Protein AF-A0ABC8CCJ7-F1 (afdb_monomer)

Sequence (140 aa):
MTDPRIEAAVEAAWSNTFQFKEGISFPQYQNKSPEASAEFHKAITLALAAADAAAWRPIETAPRNRTDILAKTRADIFPDAHNRSGWNDRYVVIRHEGIVNDGFDMGWSVAAPVGYGGMPDEWFVGWQPLPAPPTGGGNG

Structure (mmCIF, N/CA/C/O backbone):
data_AF-A0ABC8CCJ7-F1
#
_entry.id   AF-A0ABC8CCJ7-F1
#
loop_
_atom_site.group_PDB
_atom_site.id
_atom_site.type_symbol
_atom_site.label_atom_id
_atom_site.label_alt_id
_atom_site.label_comp_id
_atom_site.label_asym_id
_atom_site.label_entity_id
_atom_site.label_seq_id
_atom_site.pdbx_PDB_ins_code
_atom_site.Cartn_x
_atom_site.Cartn_y
_atom_site.Cartn_z
_atom_site.occupancy
_atom_site.B_iso_or_equiv
_atom_site.auth_seq_id
_atom_site.auth_comp_id
_atom_site.auth_asym_id
_atom_site.auth_atom_id
_atom_site.pdbx_PDB_model_num
ATOM 1 N N . MET A 1 1 ? -0.603 13.897 16.303 1.00 51.03 1 MET A N 1
ATOM 2 C CA . MET A 1 1 ? -1.839 13.727 15.514 1.00 51.03 1 MET A CA 1
ATOM 3 C C . MET A 1 1 ? -1.876 12.266 15.105 1.00 51.03 1 MET A C 1
ATOM 5 O O . MET A 1 1 ? -0.871 11.811 14.572 1.00 51.03 1 MET A O 1
ATOM 9 N N . THR A 1 2 ? -2.908 11.514 15.485 1.00 73.75 2 THR A N 1
ATOM 10 C CA . THR A 1 2 ? -3.030 10.087 15.144 1.00 73.75 2 THR A CA 1
ATOM 11 C C . THR A 1 2 ? -3.307 9.918 13.647 1.00 73.75 2 THR A C 1
ATOM 13 O O . THR A 1 2 ? -3.874 10.813 13.019 1.00 73.75 2 THR A O 1
ATOM 16 N N . ASP A 1 3 ? -2.831 8.820 13.050 1.00 87.25 3 ASP A N 1
ATOM 17 C CA . ASP A 1 3 ? -3.049 8.524 11.626 1.00 87.25 3 ASP A CA 1
ATOM 18 C C . ASP A 1 3 ? -4.558 8.319 11.383 1.00 87.25 3 ASP A C 1
ATOM 20 O O . ASP A 1 3 ? -5.147 7.425 11.999 1.00 87.25 3 ASP A O 1
ATOM 24 N N . PRO A 1 4 ? -5.207 9.104 10.499 1.00 92.62 4 PRO A N 1
ATOM 25 C CA . PRO A 1 4 ? -6.648 9.003 10.265 1.00 92.62 4 PRO A CA 1
ATOM 26 C C . PRO A 1 4 ? -7.086 7.622 9.757 1.00 92.62 4 PRO A C 1
ATOM 28 O O . PRO A 1 4 ? -8.237 7.240 9.959 1.00 92.62 4 PRO A O 1
ATOM 31 N N . ARG A 1 5 ? -6.187 6.845 9.133 1.00 91.44 5 ARG A N 1
ATOM 32 C CA . ARG A 1 5 ? -6.471 5.464 8.710 1.00 91.44 5 ARG A CA 1
ATOM 33 C C . ARG A 1 5 ? -6.603 4.526 9.905 1.00 91.44 5 ARG A C 1
ATOM 35 O O . ARG A 1 5 ? -7.457 3.644 9.886 1.00 91.44 5 ARG A O 1
ATOM 42 N N . ILE A 1 6 ? -5.781 4.729 10.937 1.00 93.75 6 ILE A N 1
ATOM 43 C CA . ILE A 1 6 ? -5.845 3.940 12.171 1.00 93.75 6 ILE A CA 1
ATOM 44 C C . ILE A 1 6 ? -7.159 4.235 12.889 1.00 93.75 6 ILE A C 1
ATOM 46 O O . ILE A 1 6 ? -7.874 3.300 13.227 1.00 93.75 6 ILE A O 1
ATOM 50 N N . GLU A 1 7 ? -7.524 5.508 13.047 1.00 94.25 7 GLU A N 1
ATOM 51 C CA . GLU A 1 7 ? -8.783 5.880 13.709 1.00 94.25 7 GLU A CA 1
ATOM 52 C C . GLU A 1 7 ? -10.007 5.336 12.957 1.00 94.25 7 GLU A C 1
ATOM 54 O O . GLU A 1 7 ? -10.894 4.736 13.562 1.00 94.25 7 GLU A O 1
ATOM 59 N N . ALA A 1 8 ? -10.024 5.442 11.623 1.00 94.31 8 ALA A N 1
ATOM 60 C CA . ALA A 1 8 ? -11.092 4.863 10.809 1.00 94.31 8 ALA A CA 1
ATOM 61 C C . ALA A 1 8 ? -11.185 3.333 10.960 1.00 94.31 8 ALA A C 1
ATOM 63 O O . ALA A 1 8 ? -12.285 2.786 11.046 1.00 94.31 8 ALA A O 1
ATOM 64 N N . ALA A 1 9 ? -10.049 2.632 11.015 1.00 95.56 9 ALA A N 1
ATOM 65 C CA . ALA A 1 9 ? -10.023 1.184 11.200 1.00 95.56 9 ALA A CA 1
ATOM 66 C C . ALA A 1 9 ? -10.446 0.761 12.612 1.00 95.56 9 ALA A C 1
ATOM 68 O O . ALA A 1 9 ? -11.128 -0.251 12.760 1.00 95.56 9 ALA A O 1
ATOM 69 N N . VAL A 1 10 ? -10.074 1.530 13.639 1.00 95.81 10 VAL A N 1
ATOM 70 C CA . VAL A 1 10 ? -10.486 1.293 15.029 1.00 95.81 10 VAL A CA 1
ATOM 71 C C . VAL A 1 10 ? -11.998 1.423 15.155 1.00 95.81 10 VAL A C 1
ATOM 73 O O . VAL A 1 10 ? -12.630 0.507 15.674 1.00 95.81 10 VAL A O 1
ATOM 76 N N . GLU A 1 11 ? -12.589 2.488 14.615 1.00 94.50 11 GLU A N 1
ATOM 77 C CA . GLU A 1 11 ? -14.045 2.672 14.601 1.00 94.50 11 GLU A CA 1
ATOM 78 C C . GLU A 1 11 ? -14.754 1.569 13.798 1.00 94.50 11 GLU A C 1
ATOM 80 O O . GLU A 1 11 ? -15.727 0.969 14.265 1.00 94.50 11 GLU A O 1
ATOM 85 N N . ALA A 1 12 ? -14.235 1.223 12.615 1.00 95.75 12 ALA A N 1
ATOM 86 C CA . ALA A 1 12 ? -14.795 0.148 11.797 1.00 95.75 12 ALA A CA 1
ATOM 87 C C . ALA A 1 12 ? -14.751 -1.208 12.524 1.00 95.75 12 ALA A C 1
ATOM 89 O O . ALA A 1 12 ? -15.753 -1.930 12.561 1.00 95.75 12 ALA A O 1
ATOM 90 N N . ALA A 1 13 ? -13.625 -1.549 13.151 1.00 96.38 13 ALA A N 1
ATOM 91 C CA . ALA A 1 13 ? -13.489 -2.774 13.929 1.00 96.38 13 ALA A CA 1
ATOM 92 C C . ALA A 1 13 ? -14.387 -2.751 15.174 1.00 96.38 13 ALA A C 1
ATOM 94 O O . ALA A 1 13 ? -15.064 -3.742 15.459 1.00 96.38 13 ALA A O 1
ATOM 95 N N . TRP A 1 14 ? -14.456 -1.615 15.876 1.00 96.38 14 TRP A N 1
ATOM 96 C CA . TRP A 1 14 ? -15.303 -1.443 17.053 1.00 96.38 14 TRP A CA 1
ATOM 97 C C . TRP A 1 14 ? -16.780 -1.668 16.730 1.00 96.38 14 TRP A C 1
ATOM 99 O O . TRP A 1 14 ? -17.457 -2.381 17.473 1.00 96.38 14 TRP A O 1
ATOM 109 N N . SER A 1 15 ? -17.259 -1.166 15.584 1.00 96.06 15 SER A N 1
ATOM 110 C CA . SER A 1 15 ? -18.653 -1.328 15.138 1.00 96.06 15 SER A CA 1
ATOM 111 C C . SER A 1 15 ? -19.097 -2.793 14.978 1.00 96.06 15 SER A C 1
ATOM 113 O O . SER A 1 15 ? -20.290 -3.100 14.978 1.00 96.06 15 SER A O 1
ATOM 115 N N . ASN A 1 16 ? -18.138 -3.720 14.889 1.00 95.69 16 ASN A N 1
ATOM 116 C CA . ASN A 1 16 ? -18.378 -5.155 14.768 1.00 95.69 16 ASN A CA 1
ATOM 117 C C . ASN A 1 16 ? -18.277 -5.918 16.102 1.00 95.69 16 ASN A C 1
ATOM 119 O O . ASN A 1 16 ? -18.507 -7.130 16.132 1.00 95.69 16 ASN A O 1
ATOM 123 N N . THR A 1 17 ? -17.971 -5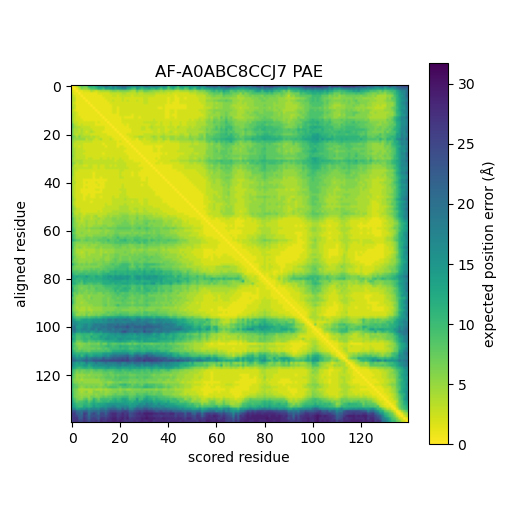.240 17.211 1.00 95.50 17 THR A N 1
ATOM 124 C CA . THR A 1 17 ? -17.868 -5.854 18.544 1.00 95.50 17 THR A CA 1
ATOM 125 C C . THR A 1 17 ? -19.235 -6.076 19.193 1.00 95.50 17 THR A C 1
ATOM 127 O O . THR A 1 17 ? -20.249 -5.496 18.800 1.00 95.50 17 THR A O 1
ATOM 130 N N . PHE A 1 18 ? -19.277 -6.930 20.216 1.00 95.19 18 PHE A N 1
ATOM 131 C CA . PHE A 1 18 ? -20.488 -7.143 21.008 1.00 95.19 18 PHE A CA 1
ATOM 132 C C . PHE A 1 18 ? -20.844 -5.902 21.844 1.00 95.19 18 PHE A C 1
ATOM 134 O O . PHE A 1 18 ? -21.998 -5.497 21.876 1.00 95.19 18 PHE A O 1
ATOM 141 N N . GLN A 1 19 ? -19.845 -5.241 22.427 1.00 93.56 19 GLN A N 1
ATOM 142 C CA . GLN A 1 19 ? -19.998 -4.032 23.238 1.00 93.56 19 GLN A CA 1
ATOM 143 C C . GLN A 1 19 ? -20.654 -2.895 22.446 1.00 93.56 19 GLN A C 1
ATOM 145 O O . GLN A 1 19 ? -21.554 -2.228 22.955 1.00 93.56 19 GLN A O 1
ATOM 150 N N . PHE A 1 20 ? -20.256 -2.707 21.184 1.00 93.69 20 PHE A N 1
ATOM 151 C CA . PHE A 1 20 ? -20.915 -1.742 20.306 1.00 93.69 20 PHE A CA 1
ATOM 152 C C . PHE A 1 20 ? -22.382 -2.100 20.049 1.00 93.69 20 PHE A C 1
ATOM 154 O O . PHE A 1 20 ? -23.245 -1.226 20.092 1.00 93.69 20 PHE A O 1
ATOM 161 N N . LYS A 1 21 ? -22.692 -3.388 19.843 1.00 94.50 21 LYS A N 1
ATOM 162 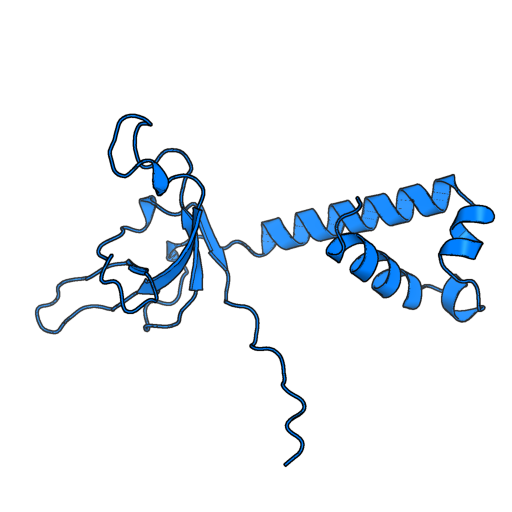C CA . LYS A 1 21 ? -24.075 -3.870 19.662 1.00 94.50 21 LYS A CA 1
ATOM 163 C C . LYS A 1 21 ? -24.938 -3.690 20.915 1.00 94.50 21 LYS A C 1
ATOM 165 O O . LYS A 1 21 ? -26.148 -3.539 20.789 1.00 94.50 21 LYS A O 1
ATOM 170 N N . GLU A 1 22 ? -24.329 -3.648 22.098 1.00 95.06 22 GLU A N 1
ATOM 171 C CA . GLU A 1 22 ? -24.983 -3.274 23.361 1.00 95.06 22 GLU A CA 1
ATOM 172 C C . GLU A 1 22 ? -25.101 -1.749 23.565 1.00 95.06 22 GLU A C 1
ATOM 174 O O . GLU A 1 22 ? -25.569 -1.294 24.607 1.00 95.06 22 GLU A O 1
ATOM 179 N N . GLY A 1 23 ? -24.703 -0.941 22.575 1.00 94.75 23 GLY A N 1
ATOM 180 C CA . GLY A 1 23 ? -24.837 0.516 22.590 1.00 94.75 23 GLY A CA 1
ATOM 181 C C . GLY A 1 23 ? -23.663 1.264 23.224 1.00 94.75 23 GLY A C 1
ATOM 182 O O . GLY A 1 23 ? -23.781 2.463 23.473 1.00 94.75 23 GLY A O 1
ATOM 183 N N . ILE A 1 24 ? -22.536 0.594 23.486 1.00 95.06 24 ILE A N 1
ATOM 184 C CA . ILE A 1 24 ? -21.338 1.228 24.045 1.00 95.06 24 ILE A CA 1
ATOM 185 C C . ILE A 1 24 ? -20.479 1.787 22.903 1.00 95.06 24 ILE A C 1
ATOM 187 O O . ILE A 1 24 ? -19.962 1.044 22.065 1.00 95.06 24 ILE A O 1
ATOM 191 N N . SER A 1 25 ? -20.277 3.104 22.876 1.00 94.44 25 SER A N 1
ATOM 192 C CA . SER A 1 25 ? -19.344 3.727 21.929 1.00 94.44 25 SER A CA 1
ATOM 193 C C . SER A 1 25 ? -17.886 3.460 22.313 1.00 94.44 25 SER A C 1
ATOM 195 O O . SER A 1 25 ? -17.579 3.197 23.480 1.00 94.44 25 SER A O 1
ATOM 197 N N . PHE A 1 26 ? -16.958 3.559 21.356 1.00 93.00 26 PHE A N 1
ATOM 198 C CA . PHE A 1 26 ? -15.542 3.347 21.658 1.00 93.00 26 PHE A CA 1
ATOM 199 C C . PHE A 1 26 ? -15.014 4.340 22.712 1.00 93.00 26 PHE A C 1
ATOM 201 O O . PHE A 1 26 ? -14.388 3.883 23.668 1.00 93.00 26 PHE A O 1
ATOM 208 N N . PRO A 1 27 ? -15.366 5.646 22.685 1.00 94.56 27 PRO A N 1
ATOM 209 C CA . PRO A 1 27 ? -14.998 6.568 23.763 1.00 94.56 27 PRO A CA 1
ATOM 210 C C . PRO A 1 27 ? -15.562 6.194 25.142 1.00 94.56 27 PRO A C 1
ATOM 212 O O . PRO A 1 27 ? -14.890 6.348 26.162 1.00 94.56 27 PRO A O 1
ATOM 215 N N . GLN A 1 28 ? -16.794 5.674 25.205 1.00 94.50 28 GLN A N 1
ATOM 216 C CA . GLN A 1 28 ? -17.353 5.172 26.465 1.00 94.50 28 GLN A CA 1
ATOM 217 C C . GLN A 1 28 ? -16.572 3.957 26.971 1.00 94.50 28 GLN A C 1
ATOM 219 O O . GLN A 1 28 ? -16.304 3.850 28.169 1.00 94.50 28 GLN A O 1
ATOM 224 N N . TYR A 1 29 ? -16.173 3.062 26.066 1.00 94.25 29 TYR A N 1
ATOM 225 C CA . TYR A 1 29 ? -15.349 1.908 26.400 1.00 94.25 29 TYR A CA 1
ATOM 226 C C . TYR A 1 29 ? -13.943 2.305 26.862 1.00 94.25 29 TYR A C 1
ATOM 228 O O . TYR A 1 29 ? -13.471 1.762 27.857 1.00 94.25 29 TYR A O 1
ATOM 236 N N . GLN A 1 30 ? -13.317 3.297 26.222 1.00 95.25 30 GLN A N 1
ATOM 237 C CA . GLN A 1 30 ? -12.029 3.857 26.644 1.00 95.25 30 GLN A CA 1
ATOM 238 C C . GLN A 1 30 ? -12.071 4.362 28.090 1.00 95.25 30 GLN A C 1
ATOM 240 O O . GLN A 1 30 ? -11.177 4.059 28.871 1.00 95.25 30 GLN A O 1
ATOM 245 N N . ASN A 1 31 ? -13.140 5.061 28.479 1.00 95.56 31 ASN A N 1
ATOM 246 C CA . ASN A 1 31 ? -13.307 5.528 29.858 1.00 95.56 31 ASN A CA 1
ATOM 247 C C . ASN A 1 31 ? -13.585 4.383 30.846 1.00 95.56 31 ASN A C 1
ATOM 249 O O . ASN A 1 31 ? -13.132 4.426 31.987 1.00 95.56 31 ASN A O 1
ATOM 253 N N . LYS A 1 32 ? -14.348 3.365 30.426 1.00 95.12 32 LYS A N 1
ATOM 254 C CA . LYS A 1 32 ? -14.718 2.218 31.270 1.00 95.12 32 LYS A CA 1
ATOM 255 C C . LYS A 1 32 ? -13.559 1.236 31.473 1.00 95.12 32 LYS A C 1
ATOM 257 O O . LYS A 1 32 ? -13.482 0.590 32.517 1.00 95.12 32 LYS A O 1
ATOM 262 N N . SER A 1 33 ? -12.707 1.057 30.469 1.00 94.81 33 SER A N 1
ATOM 263 C CA . SER A 1 33 ? -11.612 0.079 30.468 1.00 94.81 33 SER A CA 1
ATOM 264 C C . SER A 1 33 ? -10.420 0.593 29.646 1.00 94.81 33 SER A C 1
ATOM 266 O O . SER A 1 33 ? -10.196 0.120 28.524 1.00 94.81 33 SER A O 1
ATOM 268 N N . PRO A 1 34 ? -9.644 1.549 30.192 1.00 95.56 34 PRO A N 1
ATOM 269 C CA . PRO A 1 34 ? -8.562 2.218 29.471 1.00 95.56 34 PRO A CA 1
ATOM 270 C C . PRO A 1 34 ? -7.523 1.249 28.903 1.00 95.56 34 PRO A C 1
ATOM 272 O O . PRO A 1 34 ? -7.200 1.320 27.718 1.00 95.56 34 PRO A O 1
ATOM 275 N N . GLU A 1 35 ? -7.059 0.285 29.697 1.00 96.31 35 GLU A N 1
ATOM 276 C CA . GLU A 1 35 ? -6.019 -0.667 29.298 1.00 96.31 35 GLU A CA 1
ATOM 277 C C . GLU A 1 35 ? -6.494 -1.569 28.153 1.00 96.31 35 GLU A C 1
ATOM 279 O O . GLU A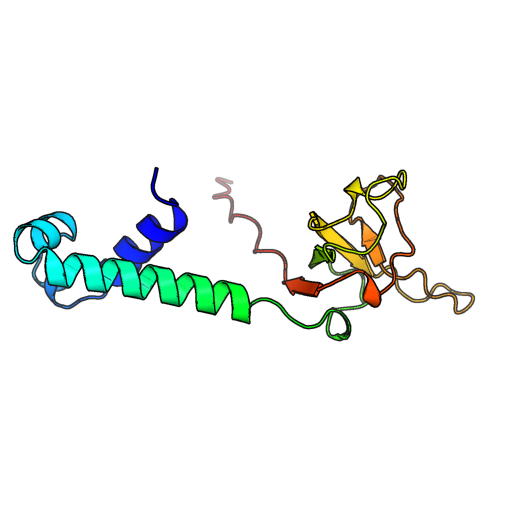 1 35 ? -5.793 -1.749 27.158 1.00 96.31 35 GLU A O 1
ATOM 284 N N . ALA A 1 36 ? -7.722 -2.088 28.248 1.00 95.25 36 ALA A N 1
ATOM 285 C CA . ALA A 1 36 ? -8.295 -2.940 27.211 1.00 95.25 36 ALA A CA 1
ATOM 286 C C . ALA A 1 36 ? -8.548 -2.167 25.906 1.00 95.25 36 ALA A C 1
ATOM 288 O O . ALA A 1 36 ? -8.368 -2.710 24.816 1.00 95.25 36 ALA A O 1
ATOM 289 N N . SER A 1 37 ? -8.945 -0.895 26.001 1.00 94.88 37 SER A N 1
ATOM 290 C CA . SER A 1 37 ? -9.112 -0.032 24.830 1.00 94.88 37 SER A CA 1
ATOM 291 C C . SER A 1 37 ? -7.779 0.303 24.148 1.00 94.88 37 SER A C 1
ATOM 293 O O . SER A 1 37 ? -7.712 0.335 22.918 1.00 94.88 37 SER A O 1
ATOM 295 N N . ALA A 1 38 ? -6.705 0.475 24.927 1.00 95.75 38 ALA A N 1
ATOM 296 C CA . ALA A 1 38 ? -5.362 0.707 24.411 1.00 95.75 38 ALA A CA 1
ATOM 297 C C . ALA A 1 38 ? -4.810 -0.531 23.689 1.00 95.75 38 ALA A C 1
ATOM 299 O O . ALA A 1 38 ? -4.268 -0.409 22.591 1.00 95.75 38 ALA A O 1
ATOM 300 N N . GLU A 1 39 ? -4.998 -1.729 24.253 1.00 97.12 39 GLU A N 1
ATOM 301 C CA . GLU A 1 39 ? -4.620 -2.983 23.585 1.00 97.12 39 GLU A CA 1
ATOM 302 C C . GLU A 1 39 ? -5.429 -3.216 22.302 1.00 97.12 39 GLU A C 1
ATOM 304 O O . GLU A 1 39 ? -4.863 -3.634 21.292 1.00 97.12 39 GLU A O 1
ATOM 309 N N . PHE A 1 40 ? -6.724 -2.875 22.286 1.00 95.81 40 PHE A N 1
ATOM 310 C CA . PHE A 1 40 ? -7.530 -2.925 21.062 1.00 95.81 40 PHE A CA 1
ATOM 311 C C . PHE A 1 40 ? -6.973 -1.994 19.976 1.00 95.81 40 PHE A C 1
ATOM 313 O O . PHE A 1 40 ? -6.727 -2.432 18.853 1.00 95.81 40 PHE A O 1
ATOM 320 N N . HIS A 1 41 ? -6.703 -0.729 20.310 1.00 95.75 41 HIS A N 1
ATOM 321 C CA . HIS A 1 41 ? -6.134 0.248 19.370 1.00 95.75 41 HIS A CA 1
ATOM 322 C C . HIS A 1 41 ? -4.769 -0.205 18.824 1.00 95.75 41 HIS A C 1
ATOM 324 O O . HIS A 1 41 ? -4.524 -0.186 17.612 1.00 95.75 41 HIS A O 1
ATOM 330 N N . LYS A 1 42 ? -3.905 -0.724 19.704 1.00 96.00 42 LYS A N 1
ATOM 331 C CA . LYS A 1 42 ? -2.609 -1.304 19.337 1.00 96.00 42 LYS A CA 1
ATOM 332 C C . LYS A 1 42 ? -2.760 -2.505 18.402 1.00 96.00 42 LYS A C 1
ATOM 334 O O . LYS A 1 42 ? -2.030 -2.593 17.416 1.00 96.00 42 LYS A O 1
ATOM 339 N N . ALA A 1 43 ? -3.701 -3.409 18.675 1.00 96.88 43 ALA A N 1
ATOM 340 C CA . ALA A 1 43 ? -3.957 -4.567 17.825 1.00 96.88 43 ALA A CA 1
ATOM 341 C C . ALA A 1 43 ? -4.387 -4.150 16.410 1.00 96.88 43 ALA A C 1
ATOM 343 O O . ALA A 1 43 ? -3.862 -4.688 15.437 1.00 96.88 43 ALA A O 1
ATOM 344 N N . ILE A 1 44 ? -5.269 -3.152 16.282 1.00 96.69 44 ILE A N 1
ATOM 345 C CA . ILE A 1 44 ? -5.682 -2.618 14.975 1.00 96.69 44 ILE A CA 1
ATOM 346 C C . ILE A 1 44 ? -4.512 -1.952 14.246 1.00 96.69 44 ILE A C 1
ATOM 348 O O . ILE A 1 44 ? -4.318 -2.188 13.054 1.00 96.69 44 ILE A O 1
ATOM 352 N N . THR A 1 45 ? -3.683 -1.189 14.959 1.00 95.56 45 THR A N 1
ATOM 353 C CA . THR A 1 45 ? -2.472 -0.576 14.391 1.00 95.56 45 THR A CA 1
ATOM 354 C C . THR A 1 45 ? -1.520 -1.632 13.819 1.00 95.56 45 THR A C 1
ATOM 356 O O . THR A 1 45 ? -1.045 -1.501 12.690 1.00 95.56 45 THR A O 1
ATOM 359 N N . LEU A 1 46 ? -1.266 -2.708 14.571 1.00 95.88 46 LEU A N 1
ATOM 360 C CA . LEU A 1 46 ? -0.414 -3.814 14.125 1.00 95.88 46 LEU A CA 1
ATOM 361 C C . LEU A 1 46 ? -1.035 -4.583 12.953 1.00 95.88 46 LEU A C 1
ATOM 363 O O . LEU A 1 46 ? -0.321 -4.941 12.018 1.00 95.88 46 LEU A O 1
ATOM 367 N N . ALA A 1 47 ? -2.350 -4.811 12.978 1.00 95.69 47 ALA A N 1
ATOM 368 C CA . ALA A 1 47 ? -3.058 -5.483 11.895 1.00 95.69 47 ALA A CA 1
ATOM 369 C C . ALA A 1 47 ? -2.992 -4.683 10.585 1.00 95.69 47 ALA A C 1
ATOM 371 O O . ALA A 1 47 ? -2.727 -5.267 9.536 1.00 95.69 47 ALA A O 1
ATOM 372 N N . LEU A 1 48 ? -3.161 -3.357 10.642 1.00 94.31 48 LEU A N 1
ATOM 373 C CA . LEU A 1 48 ? -3.003 -2.482 9.477 1.00 94.31 48 LEU A CA 1
ATOM 374 C C . LEU A 1 48 ? -1.575 -2.517 8.931 1.00 94.31 48 LEU A C 1
ATOM 376 O O . LEU A 1 48 ? -1.394 -2.692 7.732 1.00 94.31 48 LEU A O 1
ATOM 380 N N . ALA A 1 49 ? -0.563 -2.418 9.796 1.00 90.75 49 ALA A N 1
ATOM 381 C CA . ALA A 1 49 ? 0.831 -2.493 9.363 1.00 90.75 49 ALA A CA 1
ATOM 382 C C . ALA A 1 49 ? 1.159 -3.842 8.695 1.00 90.75 49 ALA A C 1
ATOM 384 O O . ALA A 1 49 ? 1.850 -3.884 7.678 1.00 90.75 49 ALA A O 1
ATOM 385 N N . ALA A 1 50 ? 0.635 -4.945 9.239 1.00 93.06 50 ALA A N 1
ATOM 386 C CA . ALA A 1 50 ? 0.789 -6.271 8.650 1.00 93.06 50 ALA A CA 1
ATOM 387 C C . ALA A 1 50 ? 0.066 -6.394 7.297 1.00 93.06 50 ALA A C 1
ATOM 389 O O . ALA A 1 50 ? 0.618 -6.977 6.364 1.00 93.06 50 ALA A O 1
ATOM 390 N N . ALA A 1 51 ? -1.137 -5.825 7.169 1.00 91.62 51 ALA A N 1
ATOM 391 C CA . ALA A 1 51 ? -1.881 -5.796 5.912 1.00 91.62 51 ALA A CA 1
ATOM 392 C C . ALA A 1 51 ? -1.167 -4.955 4.840 1.00 91.62 51 ALA A C 1
ATOM 394 O O . ALA A 1 51 ? -1.013 -5.421 3.713 1.00 91.62 51 ALA A O 1
ATOM 395 N N . ASP A 1 52 ? -0.666 -3.768 5.200 1.00 88.56 52 ASP A N 1
ATOM 396 C CA . ASP A 1 52 ? 0.114 -2.901 4.310 1.00 88.56 52 ASP A CA 1
ATOM 397 C C . ASP A 1 52 ? 1.376 -3.626 3.815 1.00 88.56 52 ASP A C 1
ATOM 399 O O . ASP A 1 52 ? 1.678 -3.592 2.622 1.00 88.56 52 ASP A O 1
ATOM 403 N N . ALA A 1 53 ? 2.085 -4.336 4.702 1.00 88.06 53 ALA A N 1
ATOM 404 C CA . ALA A 1 53 ? 3.252 -5.139 4.338 1.00 88.06 53 ALA A CA 1
ATOM 405 C C . ALA A 1 53 ? 2.891 -6.302 3.398 1.00 88.06 53 ALA A C 1
ATOM 407 O O . ALA A 1 53 ? 3.581 -6.520 2.404 1.00 88.06 53 ALA A O 1
ATOM 408 N N . ALA A 1 54 ? 1.798 -7.019 3.675 1.00 89.50 54 ALA A N 1
ATOM 409 C CA . ALA A 1 54 ? 1.334 -8.141 2.856 1.00 89.50 54 ALA A CA 1
ATOM 410 C C . ALA A 1 54 ? 0.775 -7.711 1.489 1.00 89.50 54 ALA A C 1
ATOM 412 O O . ALA A 1 54 ? 0.728 -8.515 0.557 1.00 89.50 54 ALA A O 1
ATOM 413 N N . ALA A 1 55 ? 0.334 -6.459 1.355 1.00 92.25 55 ALA A N 1
ATOM 414 C CA . ALA A 1 55 ? -0.170 -5.930 0.096 1.00 92.25 55 ALA A CA 1
ATOM 415 C C . ALA A 1 55 ? 0.942 -5.742 -0.952 1.00 92.25 55 ALA A C 1
ATOM 417 O O . ALA A 1 55 ? 0.649 -5.798 -2.149 1.00 92.25 55 ALA A O 1
ATOM 418 N N . TRP A 1 56 ? 2.199 -5.557 -0.528 1.00 94.50 56 TRP A N 1
ATOM 419 C CA . TRP A 1 56 ? 3.348 -5.469 -1.432 1.00 94.50 56 TRP A CA 1
ATOM 420 C C . TRP A 1 56 ? 3.692 -6.826 -2.039 1.00 94.50 56 TRP A C 1
ATOM 422 O O . TRP A 1 56 ? 3.931 -7.809 -1.341 1.00 94.50 56 TRP A O 1
ATOM 432 N N . ARG A 1 57 ? 3.753 -6.860 -3.368 1.00 96.00 57 ARG A N 1
ATOM 433 C CA . ARG A 1 57 ? 4.085 -8.045 -4.159 1.00 96.00 57 ARG A CA 1
ATOM 434 C C . ARG A 1 57 ? 5.444 -7.866 -4.836 1.00 96.00 57 ARG A C 1
ATOM 436 O O . ARG A 1 57 ? 5.793 -6.731 -5.166 1.00 96.00 57 ARG A O 1
ATOM 443 N N . PRO A 1 58 ? 6.188 -8.948 -5.107 1.00 95.69 58 PRO A N 1
ATOM 444 C CA . PRO A 1 58 ? 7.434 -8.856 -5.862 1.00 95.69 58 PRO A CA 1
ATOM 445 C C . PRO A 1 58 ? 7.195 -8.267 -7.261 1.00 95.69 58 PRO A C 1
ATOM 447 O O . PRO A 1 58 ? 6.213 -8.632 -7.918 1.00 95.69 58 PRO A O 1
ATOM 450 N N . ILE A 1 59 ? 8.041 -7.335 -7.708 1.00 95.94 59 ILE A N 1
ATOM 451 C CA . ILE A 1 59 ? 7.849 -6.582 -8.964 1.00 95.94 59 ILE A CA 1
ATOM 452 C C . ILE A 1 59 ? 7.796 -7.492 -10.198 1.00 95.94 59 ILE A C 1
ATOM 454 O O . ILE A 1 59 ? 7.035 -7.233 -11.125 1.00 95.94 59 ILE A O 1
ATOM 458 N N . GLU A 1 60 ? 8.498 -8.620 -10.172 1.00 94.00 60 GLU A N 1
ATOM 459 C CA . GLU A 1 60 ? 8.511 -9.627 -11.231 1.00 94.00 60 GLU A CA 1
ATOM 460 C C . GLU A 1 60 ? 7.129 -10.256 -11.485 1.00 94.00 60 GLU A C 1
ATOM 462 O O . GLU A 1 60 ? 6.867 -10.765 -12.574 1.00 94.00 60 GLU A O 1
ATOM 467 N N . THR A 1 61 ? 6.226 -10.186 -10.499 1.00 95.56 61 THR A N 1
ATOM 468 C CA . THR A 1 61 ? 4.841 -10.678 -10.599 1.00 95.56 61 THR A CA 1
ATOM 469 C C . THR A 1 61 ? 3.860 -9.630 -11.128 1.00 95.56 61 THR A C 1
ATOM 471 O O . THR A 1 61 ? 2.668 -9.914 -11.271 1.00 95.56 61 THR A O 1
ATOM 474 N N . ALA A 1 62 ? 4.326 -8.405 -11.378 1.00 95.38 62 ALA A N 1
ATOM 475 C CA . ALA A 1 62 ? 3.478 -7.312 -11.813 1.00 95.38 62 ALA A CA 1
ATOM 476 C C . ALA A 1 62 ? 2.956 -7.516 -13.248 1.00 95.38 62 ALA A C 1
ATOM 478 O O . ALA A 1 62 ? 3.639 -8.098 -14.097 1.00 95.38 62 ALA A O 1
ATOM 479 N N . PRO A 1 63 ? 1.741 -7.028 -13.555 1.00 93.94 63 PRO A N 1
ATOM 480 C CA . PRO A 1 63 ? 1.164 -7.165 -14.884 1.00 93.94 63 PRO A CA 1
ATOM 481 C C . PRO A 1 63 ? 1.967 -6.375 -15.931 1.00 93.94 63 PRO A C 1
ATOM 483 O O . PRO A 1 63 ? 2.096 -5.156 -15.845 1.00 93.94 63 PRO A O 1
ATOM 486 N N . ARG A 1 64 ? 2.446 -7.060 -16.979 1.00 92.50 64 ARG A N 1
ATOM 487 C CA . ARG A 1 64 ? 3.193 -6.450 -18.100 1.00 92.50 64 ARG A CA 1
ATOM 488 C C . ARG A 1 64 ? 2.321 -6.110 -19.314 1.00 92.50 64 ARG A C 1
ATOM 490 O O . ARG A 1 64 ? 2.734 -6.244 -20.461 1.00 92.50 64 ARG A O 1
ATOM 497 N N . ASN A 1 65 ? 1.078 -5.717 -19.057 1.00 90.25 65 ASN A N 1
ATOM 498 C CA . ASN A 1 65 ? 0.031 -5.501 -20.062 1.00 90.25 65 ASN A CA 1
ATOM 499 C C . ASN A 1 65 ? -0.464 -4.044 -20.092 1.00 90.25 65 ASN A C 1
ATOM 501 O O . ASN A 1 65 ? -1.628 -3.801 -20.404 1.00 90.25 65 ASN A O 1
ATOM 505 N N . ARG A 1 66 ? 0.411 -3.087 -19.743 1.00 90.50 66 ARG A N 1
ATOM 506 C CA . ARG A 1 66 ? 0.102 -1.649 -19.623 1.00 90.50 66 ARG A CA 1
ATOM 507 C C . ARG A 1 66 ? -0.933 -1.292 -18.551 1.00 90.50 66 ARG A C 1
ATOM 509 O O . ARG A 1 66 ? -1.514 -0.214 -18.605 1.00 90.50 66 ARG A O 1
ATOM 516 N N . THR A 1 67 ? -1.154 -2.173 -17.577 1.00 92.69 67 THR A N 1
ATOM 517 C CA . THR A 1 67 ? -1.908 -1.820 -16.369 1.00 92.69 67 THR A CA 1
ATOM 518 C C . THR A 1 67 ? -1.032 -0.942 -15.479 1.00 92.69 67 THR A C 1
ATOM 520 O O . THR A 1 67 ? 0.112 -1.304 -15.198 1.00 92.69 67 THR A O 1
ATOM 523 N N . ASP A 1 68 ? -1.574 0.187 -15.028 1.00 94.81 68 ASP A N 1
ATOM 524 C CA . ASP A 1 68 ? -0.896 1.077 -14.088 1.00 94.81 68 ASP A CA 1
ATOM 525 C C . ASP A 1 68 ? -0.855 0.438 -12.690 1.00 94.81 68 ASP A C 1
ATOM 527 O O . ASP A 1 68 ? -1.852 -0.095 -12.192 1.00 94.81 68 ASP A O 1
ATOM 531 N N . ILE A 1 69 ? 0.306 0.503 -12.044 1.00 95.94 69 ILE A N 1
ATOM 532 C CA . ILE A 1 69 ? 0.556 -0.047 -10.709 1.00 95.94 69 ILE A CA 1
ATOM 533 C C . ILE A 1 69 ? 1.241 0.991 -9.828 1.00 95.94 69 ILE A C 1
ATOM 535 O O . ILE A 1 69 ? 1.969 1.851 -10.323 1.00 95.94 69 ILE A O 1
ATOM 539 N N . LEU A 1 70 ? 1.063 0.884 -8.512 1.00 96.62 70 LEU A N 1
ATOM 540 C CA . LEU A 1 70 ? 1.901 1.600 -7.557 1.00 96.62 70 LEU A CA 1
ATOM 541 C C . LEU A 1 70 ? 3.163 0.777 -7.299 1.00 96.62 70 LEU A C 1
ATOM 543 O O . LEU A 1 70 ? 3.067 -0.370 -6.872 1.00 96.62 70 LEU A O 1
ATOM 547 N N . ALA A 1 71 ? 4.336 1.359 -7.506 1.00 96.44 71 ALA A N 1
ATOM 548 C CA . ALA A 1 71 ? 5.613 0.739 -7.182 1.00 96.44 71 ALA A CA 1
ATOM 549 C C . ALA A 1 71 ? 6.369 1.555 -6.136 1.00 96.44 71 ALA A C 1
ATOM 551 O O . ALA A 1 71 ? 6.234 2.780 -6.064 1.00 96.44 71 ALA A O 1
ATOM 552 N N . LYS A 1 72 ? 7.186 0.866 -5.337 1.00 96.38 72 LYS A N 1
ATOM 553 C CA . LYS A 1 72 ? 8.137 1.495 -4.420 1.00 96.38 72 LYS A CA 1
ATOM 554 C C . LYS A 1 72 ? 9.552 1.280 -4.940 1.00 96.38 72 LYS A C 1
ATOM 556 O O . LYS A 1 72 ? 9.983 0.137 -5.080 1.00 96.38 72 LYS A O 1
ATOM 561 N N . THR A 1 73 ? 10.278 2.356 -5.210 1.00 96.44 73 THR A N 1
ATOM 562 C CA . THR A 1 73 ? 11.697 2.283 -5.561 1.00 96.44 73 THR A CA 1
ATOM 563 C C . THR A 1 73 ? 12.543 1.950 -4.335 1.00 96.44 73 THR A C 1
ATOM 565 O O . THR A 1 73 ? 12.195 2.277 -3.197 1.00 96.44 73 THR A O 1
ATOM 568 N N . ARG A 1 74 ? 13.674 1.283 -4.555 1.00 96.00 74 ARG A N 1
ATOM 569 C CA . ARG A 1 74 ? 14.648 1.015 -3.496 1.00 96.00 74 ARG A CA 1
ATOM 570 C C . ARG A 1 74 ? 15.269 2.312 -2.981 1.00 96.00 74 ARG A C 1
ATOM 572 O O . ARG A 1 74 ? 15.320 3.321 -3.680 1.00 96.00 74 ARG A O 1
ATOM 579 N N . ALA A 1 75 ? 15.775 2.276 -1.753 1.00 96.00 75 ALA A N 1
ATOM 580 C CA . ALA A 1 75 ? 16.429 3.424 -1.126 1.00 96.00 75 ALA A CA 1
ATOM 581 C C . ALA A 1 75 ? 17.862 3.675 -1.640 1.00 96.00 75 ALA A C 1
ATOM 583 O O . ALA A 1 75 ? 18.452 4.700 -1.318 1.00 96.00 75 ALA A O 1
ATOM 584 N N . ASP A 1 76 ? 18.420 2.751 -2.422 1.00 95.06 76 ASP A N 1
ATOM 585 C CA . ASP A 1 76 ? 19.846 2.674 -2.750 1.00 95.06 76 ASP A CA 1
ATOM 586 C C . ASP A 1 76 ? 20.125 2.526 -4.257 1.00 95.06 76 ASP A C 1
ATOM 588 O O . ASP A 1 76 ? 21.199 2.067 -4.636 1.00 95.06 76 ASP A O 1
ATOM 592 N N . ILE A 1 77 ? 19.183 2.912 -5.131 1.00 94.50 77 ILE A N 1
ATOM 593 C CA . ILE A 1 77 ? 19.370 2.817 -6.594 1.00 94.50 77 ILE A CA 1
ATOM 594 C C . ILE A 1 77 ? 20.561 3.671 -7.033 1.00 94.50 77 ILE A C 1
ATOM 596 O O . ILE A 1 77 ? 21.385 3.246 -7.844 1.00 94.50 77 ILE A O 1
ATOM 600 N N . PHE A 1 78 ? 20.647 4.889 -6.495 1.00 92.88 78 PHE A N 1
ATOM 601 C CA . PHE A 1 78 ? 21.707 5.836 -6.807 1.00 92.88 78 PHE A CA 1
ATOM 602 C C . PHE A 1 78 ? 22.406 6.335 -5.536 1.00 92.88 78 PHE A C 1
ATOM 604 O O . PHE A 1 78 ? 21.736 6.571 -4.534 1.00 92.88 78 PHE A O 1
ATOM 611 N N . PRO A 1 79 ? 23.726 6.590 -5.568 1.00 91.50 79 PRO A N 1
ATOM 612 C CA . PRO A 1 79 ? 24.402 7.329 -4.502 1.00 91.50 79 PRO A CA 1
ATOM 613 C C . PRO A 1 79 ? 23.833 8.747 -4.347 1.00 91.50 79 PRO A C 1
ATOM 615 O O . PRO A 1 79 ? 23.435 9.354 -5.342 1.00 91.50 79 PRO A O 1
ATOM 618 N N . ASP A 1 80 ? 23.887 9.319 -3.141 1.00 89.19 80 ASP A N 1
ATOM 619 C CA . ASP A 1 80 ? 23.300 10.637 -2.830 1.00 89.19 80 ASP A CA 1
ATOM 620 C C . ASP A 1 80 ? 23.769 11.767 -3.763 1.00 89.19 80 ASP A C 1
ATOM 622 O O . ASP A 1 80 ? 22.979 12.629 -4.150 1.00 89.19 80 ASP A O 1
ATOM 626 N N . ALA A 1 81 ? 25.040 11.732 -4.179 1.00 88.38 81 ALA A N 1
ATOM 627 C CA . ALA A 1 81 ? 25.646 12.722 -5.072 1.00 88.38 81 ALA A CA 1
ATOM 628 C C . ALA A 1 81 ? 25.211 12.596 -6.548 1.00 88.38 81 ALA A C 1
ATOM 630 O O . ALA A 1 81 ? 25.533 13.460 -7.365 1.00 88.38 81 ALA A O 1
ATOM 631 N N . HIS A 1 82 ? 24.508 11.526 -6.924 1.00 93.25 82 HIS A N 1
ATOM 632 C CA . HIS A 1 82 ? 24.022 11.336 -8.286 1.00 93.25 82 HIS A CA 1
ATOM 633 C C . HIS A 1 82 ? 22.812 12.241 -8.541 1.00 93.25 82 HIS A C 1
ATOM 635 O O . HIS A 1 82 ? 21.890 12.306 -7.736 1.00 93.25 82 HIS A O 1
ATOM 641 N N . ASN A 1 83 ? 22.709 12.837 -9.729 1.00 89.31 83 ASN A N 1
ATOM 642 C CA . ASN A 1 83 ? 21.558 13.668 -10.128 1.00 89.31 83 ASN A CA 1
ATOM 643 C C . ASN A 1 83 ? 20.199 12.926 -10.186 1.00 89.31 83 ASN A C 1
ATOM 645 O O . ASN A 1 83 ? 19.183 13.528 -10.520 1.00 89.31 83 ASN A O 1
ATOM 649 N N . ARG A 1 84 ? 20.182 11.618 -9.899 1.00 87.94 84 ARG A N 1
ATOM 650 C CA . ARG A 1 84 ? 18.994 10.757 -9.874 1.00 87.94 84 ARG A CA 1
ATOM 651 C C . ARG A 1 84 ? 18.707 10.205 -8.477 1.00 87.94 84 ARG A C 1
ATOM 653 O O . ARG A 1 84 ? 17.733 9.480 -8.339 1.00 87.94 84 ARG A O 1
ATOM 660 N N . SER A 1 85 ? 19.469 10.583 -7.445 1.00 92.31 85 SER A N 1
ATOM 661 C CA . SER A 1 85 ? 19.216 10.176 -6.050 1.00 92.31 85 SER A CA 1
ATOM 662 C C . SER A 1 85 ? 17.807 10.530 -5.567 1.00 92.31 85 SER A C 1
ATOM 664 O O . SER A 1 85 ? 17.248 9.840 -4.723 1.00 92.31 85 SER A O 1
ATOM 666 N N . GLY A 1 86 ? 17.165 11.529 -6.185 1.00 90.81 86 GLY A N 1
ATOM 667 C CA . GLY A 1 86 ? 15.753 11.844 -5.966 1.00 90.81 86 GLY A CA 1
ATOM 668 C C . GLY A 1 86 ? 14.776 10.689 -6.239 1.00 90.81 86 GLY A C 1
ATOM 669 O O . GLY A 1 86 ? 13.655 10.746 -5.734 1.00 90.81 86 GLY A O 1
ATOM 670 N N . TRP A 1 87 ? 15.186 9.657 -6.987 1.00 92.12 87 TRP A N 1
ATOM 671 C CA . TRP A 1 87 ? 14.413 8.435 -7.233 1.00 92.12 87 TRP A CA 1
ATOM 672 C C . TRP A 1 87 ? 14.468 7.417 -6.096 1.00 92.12 87 TRP A C 1
ATOM 674 O O . TRP A 1 87 ? 13.650 6.503 -6.094 1.00 92.12 87 TRP A O 1
ATOM 684 N N . ASN A 1 88 ? 15.381 7.556 -5.136 1.00 95.31 88 ASN A N 1
ATOM 685 C CA . ASN A 1 88 ? 15.486 6.628 -4.017 1.00 95.31 88 ASN A CA 1
ATOM 686 C C . ASN A 1 88 ? 14.277 6.758 -3.069 1.00 95.31 88 ASN A C 1
ATOM 688 O O . ASN A 1 88 ? 13.843 7.870 -2.765 1.00 95.31 88 ASN A O 1
ATOM 692 N N . ASP A 1 89 ? 13.761 5.620 -2.590 1.00 96.31 89 ASP A N 1
ATOM 693 C CA . ASP A 1 89 ? 12.665 5.512 -1.604 1.00 96.31 89 ASP A CA 1
ATOM 694 C C . ASP A 1 89 ? 11.400 6.316 -1.979 1.00 96.31 89 ASP A C 1
ATOM 696 O O . ASP A 1 89 ? 10.788 7.023 -1.174 1.00 96.31 89 ASP A O 1
ATOM 700 N N . ARG A 1 90 ? 11.000 6.231 -3.250 1.00 94.81 90 ARG A N 1
ATOM 701 C CA . ARG A 1 90 ? 9.814 6.885 -3.808 1.00 94.81 90 ARG A CA 1
ATOM 702 C C . ARG A 1 90 ? 8.707 5.887 -4.086 1.00 94.81 90 ARG A C 1
ATOM 704 O O . ARG A 1 90 ? 8.937 4.776 -4.550 1.00 94.81 90 ARG A O 1
ATOM 711 N N . TYR A 1 91 ? 7.482 6.348 -3.873 1.00 94.94 91 TYR A N 1
ATOM 712 C CA . TYR A 1 91 ? 6.288 5.709 -4.403 1.00 94.94 91 TYR A CA 1
ATOM 713 C C . TYR A 1 91 ? 5.947 6.364 -5.735 1.00 94.94 91 TYR A C 1
ATOM 715 O O . TYR A 1 91 ? 5.824 7.588 -5.810 1.00 94.94 91 TYR A O 1
ATOM 723 N N . VAL A 1 92 ? 5.815 5.561 -6.781 1.00 94.50 92 VAL A N 1
ATOM 724 C CA . VAL A 1 92 ? 5.552 6.042 -8.137 1.00 94.50 92 VAL A CA 1
ATOM 725 C C . VAL A 1 92 ? 4.561 5.140 -8.835 1.00 94.50 92 VAL A C 1
ATOM 727 O O . VAL A 1 92 ? 4.619 3.920 -8.707 1.00 94.50 92 VAL A O 1
ATOM 730 N N . VAL A 1 93 ? 3.653 5.755 -9.590 1.00 95.06 93 VAL A N 1
ATOM 731 C CA . VAL A 1 93 ? 2.764 5.015 -10.479 1.00 95.06 93 VAL A CA 1
ATOM 732 C C . VAL A 1 93 ? 3.516 4.739 -11.771 1.00 95.06 93 VAL A C 1
ATOM 734 O O . VAL A 1 93 ? 3.997 5.667 -12.427 1.00 95.06 93 VAL A O 1
ATOM 737 N N . ILE A 1 94 ? 3.640 3.464 -12.115 1.00 95.50 94 ILE A N 1
ATOM 738 C CA . ILE A 1 94 ? 4.367 2.996 -13.293 1.00 95.50 94 ILE A CA 1
ATOM 739 C C . ILE A 1 94 ? 3.502 2.037 -14.102 1.00 95.50 94 ILE A C 1
ATOM 741 O O . ILE A 1 94 ? 2.516 1.495 -13.605 1.00 95.50 94 ILE A O 1
ATOM 745 N N . ARG A 1 95 ? 3.904 1.797 -15.343 1.00 94.56 95 ARG A N 1
ATOM 746 C CA . ARG A 1 95 ? 3.341 0.763 -16.208 1.00 94.56 95 ARG A CA 1
ATOM 747 C C . ARG A 1 95 ? 4.440 0.141 -17.052 1.00 94.56 95 ARG A C 1
ATOM 749 O O . ARG A 1 95 ? 5.412 0.806 -17.412 1.00 94.56 95 ARG A O 1
ATOM 756 N N . HIS A 1 96 ? 4.278 -1.133 -17.377 1.00 93.00 96 HIS A N 1
ATOM 757 C CA . HIS A 1 96 ? 5.158 -1.805 -18.320 1.00 93.00 96 HIS A CA 1
ATOM 758 C C . HIS A 1 96 ? 4.637 -1.571 -19.737 1.00 93.00 96 HIS A C 1
ATOM 760 O O . HIS A 1 96 ? 3.488 -1.912 -20.035 1.00 93.00 96 HIS A O 1
ATOM 766 N N . GLU A 1 97 ? 5.463 -1.013 -20.618 1.00 87.56 97 GLU A N 1
ATOM 767 C CA . GLU A 1 97 ? 5.027 -0.645 -21.978 1.00 87.56 97 GLU A CA 1
ATOM 768 C C . GLU A 1 97 ? 4.869 -1.861 -22.909 1.00 87.56 97 GLU A C 1
ATOM 770 O O . GLU A 1 97 ? 4.163 -1.798 -23.925 1.00 87.56 97 GLU A O 1
ATOM 775 N N . GLY A 1 98 ? 5.451 -2.989 -22.493 1.00 82.38 98 GLY A N 1
ATOM 776 C CA . GLY A 1 98 ? 5.462 -4.252 -23.219 1.00 82.38 98 GLY A CA 1
ATOM 777 C C . GLY A 1 98 ? 6.657 -4.351 -24.162 1.00 82.38 98 GLY A C 1
ATOM 778 O O . GLY A 1 98 ? 7.502 -3.459 -24.225 1.00 82.38 98 GLY A O 1
ATOM 779 N N . ILE A 1 99 ? 6.701 -5.456 -24.899 1.00 81.81 99 ILE A N 1
ATOM 780 C CA . ILE A 1 99 ? 7.693 -5.670 -25.949 1.00 81.81 99 ILE A CA 1
ATOM 781 C C . ILE A 1 99 ? 7.193 -4.955 -27.208 1.00 81.81 99 ILE A C 1
ATOM 783 O O . ILE A 1 99 ? 6.078 -5.214 -27.670 1.00 81.81 99 ILE A O 1
ATOM 787 N N . VAL A 1 100 ? 7.987 -4.028 -27.741 1.00 79.88 100 VAL A N 1
ATOM 788 C CA . VAL A 1 100 ? 7.679 -3.332 -28.999 1.00 79.88 100 VAL A CA 1
ATOM 789 C C . VAL A 1 100 ? 7.963 -4.230 -30.214 1.00 79.88 100 VAL A C 1
ATOM 791 O O . VAL A 1 100 ? 8.506 -5.324 -30.094 1.00 79.88 100 VAL A O 1
ATOM 794 N N . ASN A 1 101 ? 7.546 -3.794 -31.407 1.00 81.06 101 ASN A N 1
ATOM 795 C CA . ASN A 1 101 ? 7.508 -4.629 -32.620 1.00 81.06 101 ASN A CA 1
ATOM 796 C C . ASN A 1 101 ? 8.865 -5.216 -33.059 1.00 81.06 101 ASN A C 1
ATOM 798 O O . ASN A 1 101 ? 8.883 -6.183 -33.816 1.00 81.06 101 ASN A O 1
ATOM 802 N N . ASP A 1 102 ? 9.984 -4.637 -32.627 1.00 84.69 102 ASP A N 1
ATOM 803 C CA . ASP A 1 102 ? 11.347 -5.111 -32.902 1.00 84.69 102 ASP A CA 1
ATOM 804 C C . ASP A 1 102 ? 11.874 -6.098 -31.841 1.00 84.69 102 ASP A C 1
ATOM 806 O O . ASP A 1 102 ? 13.023 -6.533 -31.915 1.00 84.69 102 ASP A O 1
ATOM 810 N N . GLY A 1 103 ? 11.041 -6.479 -30.868 1.00 82.44 103 GLY A N 1
ATOM 811 C CA . GLY A 1 103 ? 11.419 -7.364 -29.771 1.00 82.44 103 GLY A CA 1
ATOM 812 C C . GLY A 1 103 ? 12.085 -6.648 -28.595 1.00 82.44 103 GLY A C 1
ATOM 813 O O . GLY A 1 103 ? 12.460 -7.317 -27.632 1.00 82.44 103 GLY A O 1
ATOM 814 N N . PHE A 1 104 ? 12.233 -5.319 -28.639 1.00 84.12 104 PHE A N 1
ATOM 815 C CA . PHE A 1 104 ? 12.805 -4.559 -27.534 1.00 84.12 104 PHE A CA 1
ATOM 816 C C . PHE A 1 104 ? 11.819 -4.454 -26.365 1.00 84.12 104 PHE A C 1
ATOM 818 O O . PHE A 1 104 ? 10.658 -4.072 -26.532 1.00 84.12 104 PHE A O 1
ATOM 825 N N . ASP A 1 105 ? 12.292 -4.781 -25.165 1.00 86.25 105 ASP A N 1
ATOM 826 C CA . ASP A 1 105 ? 11.550 -4.544 -23.934 1.00 86.25 105 ASP A CA 1
ATOM 827 C C . ASP A 1 105 ? 11.837 -3.126 -23.431 1.00 86.25 105 ASP A C 1
ATOM 829 O O . ASP A 1 105 ? 12.949 -2.803 -23.013 1.00 86.25 105 ASP A O 1
ATOM 833 N N . MET A 1 106 ? 10.818 -2.269 -23.480 1.00 84.50 106 MET A N 1
ATOM 834 C CA . MET A 1 106 ? 10.907 -0.896 -22.983 1.00 84.50 106 MET A CA 1
ATOM 835 C C . MET A 1 106 ? 10.992 -0.800 -21.452 1.00 84.50 106 MET A C 1
ATOM 837 O O . MET A 1 106 ? 11.273 0.283 -20.929 1.00 84.50 106 MET A O 1
ATOM 841 N N . GLY A 1 107 ? 10.734 -1.894 -20.733 1.00 90.69 107 GLY A N 1
ATOM 842 C CA . GLY A 1 107 ? 10.712 -1.942 -19.280 1.00 90.69 107 GLY A CA 1
ATOM 843 C C . GLY A 1 107 ? 9.606 -1.082 -18.666 1.00 90.69 107 GLY A C 1
ATOM 844 O O . GLY A 1 107 ? 8.571 -0.784 -19.280 1.00 90.69 107 GLY A O 1
ATOM 845 N N . TRP A 1 108 ? 9.831 -0.670 -17.419 1.00 93.75 108 TRP A N 1
ATOM 846 C CA . TRP A 1 108 ? 8.889 0.160 -16.678 1.00 93.75 108 TRP A CA 1
ATOM 847 C C . TRP A 1 108 ? 9.037 1.637 -17.029 1.00 93.75 108 TRP A C 1
ATOM 849 O O . TRP A 1 108 ? 10.142 2.179 -17.118 1.00 93.75 108 TRP A O 1
ATOM 859 N N . SER A 1 109 ? 7.895 2.302 -17.174 1.00 92.88 109 SER A N 1
ATOM 860 C CA . SER A 1 109 ? 7.800 3.745 -17.381 1.00 92.88 109 SER A CA 1
ATOM 861 C C . SER A 1 109 ? 6.866 4.374 -16.367 1.00 92.88 109 SER A C 1
ATOM 863 O O . SER A 1 109 ? 5.898 3.747 -15.939 1.00 92.88 109 SER A O 1
ATOM 865 N N . VAL A 1 110 ? 7.139 5.623 -15.986 1.00 94.12 110 VAL A N 1
ATOM 866 C CA . VAL A 1 110 ? 6.191 6.406 -15.185 1.00 94.12 110 VAL A CA 1
ATOM 867 C C . VAL A 1 110 ? 4.873 6.487 -15.949 1.00 94.12 110 VAL A C 1
ATOM 869 O O . VAL A 1 110 ? 4.861 6.828 -17.131 1.00 94.12 110 VAL A O 1
ATOM 872 N N . ALA A 1 111 ? 3.760 6.205 -15.274 1.00 90.94 111 ALA A N 1
ATOM 873 C CA . ALA A 1 111 ? 2.415 6.314 -15.835 1.00 90.94 111 ALA A CA 1
ATOM 874 C C . ALA A 1 111 ? 1.966 7.789 -15.896 1.00 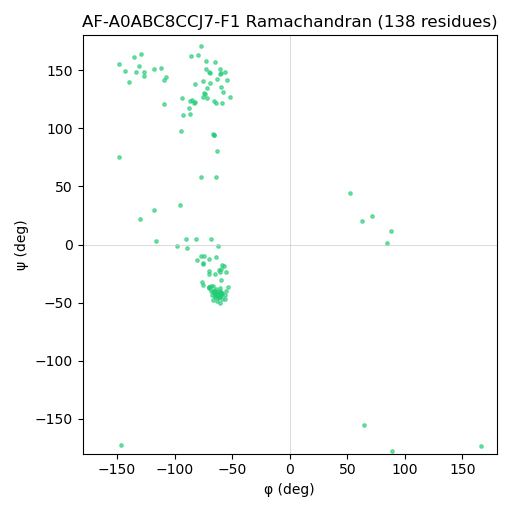90.94 111 ALA A C 1
ATOM 876 O O . ALA A 1 111 ? 0.990 8.209 -15.279 1.00 90.94 111 ALA A O 1
ATOM 877 N N . ALA A 1 112 ? 2.736 8.610 -16.603 1.00 82.62 112 ALA A N 1
ATOM 878 C CA . ALA A 1 112 ? 2.495 10.028 -16.812 1.00 82.62 112 ALA A CA 1
ATOM 879 C C . ALA A 1 112 ? 3.045 10.430 -18.192 1.00 82.62 112 ALA A C 1
ATOM 881 O O . ALA A 1 112 ? 3.978 9.801 -18.688 1.00 82.62 112 ALA A O 1
ATOM 882 N N . PRO A 1 113 ? 2.538 11.507 -18.820 1.00 74.69 113 PRO A N 1
ATOM 883 C CA . PRO A 1 113 ? 2.99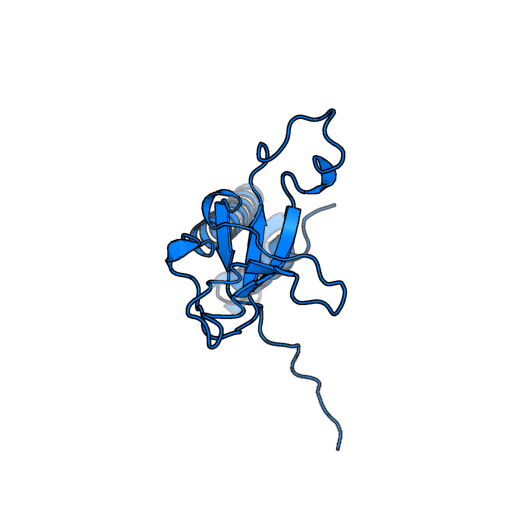7 11.951 -20.145 1.00 74.69 113 PRO A CA 1
ATOM 884 C C . PRO A 1 113 ? 4.434 12.511 -20.151 1.00 74.69 113 PRO A C 1
ATOM 886 O O . PRO A 1 113 ? 4.907 13.018 -21.165 1.00 74.69 113 PRO A O 1
ATOM 889 N N . VAL A 1 114 ? 5.131 12.448 -19.018 1.00 68.62 114 VAL A N 1
ATOM 890 C CA . VAL A 1 114 ? 6.513 12.885 -18.838 1.00 68.62 114 VAL A CA 1
ATOM 891 C C . VAL A 1 114 ? 7.399 11.654 -19.035 1.00 68.62 114 VAL A C 1
ATOM 893 O O . VAL A 1 114 ? 7.494 10.817 -18.148 1.00 68.62 114 VAL A O 1
ATOM 896 N N . GLY A 1 115 ? 7.960 11.488 -20.237 1.00 63.78 115 GLY A N 1
ATOM 897 C CA . GLY A 1 115 ? 8.581 10.252 -20.747 1.00 63.78 115 GLY A CA 1
ATOM 898 C C . GLY A 1 115 ? 9.834 9.739 -20.020 1.00 63.78 115 GLY A C 1
ATOM 899 O O . GLY A 1 115 ? 10.881 9.575 -20.640 1.00 63.78 115 GLY A O 1
ATOM 900 N N . TYR A 1 116 ? 9.742 9.468 -18.719 1.00 80.62 116 TYR A N 1
ATOM 901 C CA . TYR A 1 116 ? 10.761 8.762 -17.957 1.00 80.62 116 TYR A CA 1
ATOM 902 C C . TYR A 1 116 ? 10.429 7.265 -17.950 1.00 80.62 116 TYR A C 1
ATOM 904 O O . TYR A 1 116 ? 9.451 6.839 -17.331 1.00 80.62 116 TYR A O 1
ATOM 912 N N . GLY A 1 117 ? 11.251 6.475 -18.640 1.00 86.00 117 GLY A N 1
ATOM 913 C CA . GLY A 1 117 ? 11.070 5.033 -18.802 1.00 86.00 117 GLY A CA 1
ATOM 914 C C . GLY A 1 117 ? 12.380 4.260 -18.867 1.00 86.00 117 GLY A C 1
ATOM 915 O O . GLY A 1 117 ? 13.448 4.825 -18.624 1.00 86.00 117 GLY A O 1
ATOM 916 N N . GLY A 1 118 ? 12.287 2.962 -19.163 1.00 87.38 118 GLY A N 1
ATOM 917 C CA . GLY A 1 118 ? 13.431 2.050 -19.135 1.00 87.38 118 GLY A CA 1
ATOM 918 C C . GLY A 1 118 ? 13.914 1.729 -17.721 1.00 87.38 118 GLY A C 1
ATOM 919 O O . GLY A 1 118 ? 15.092 1.430 -17.539 1.00 87.38 118 GLY A O 1
ATOM 920 N N . MET A 1 119 ? 13.043 1.839 -16.710 1.00 92.06 119 MET A N 1
ATOM 921 C CA . MET A 1 119 ? 13.392 1.417 -15.355 1.00 92.06 119 MET A CA 1
ATOM 922 C C . MET A 1 119 ? 13.351 -0.118 -15.290 1.00 92.06 119 MET A C 1
ATOM 924 O O . MET A 1 119 ? 12.337 -0.708 -15.678 1.00 92.06 119 MET A O 1
ATOM 928 N N . PRO A 1 120 ? 14.419 -0.775 -14.822 1.00 92.38 120 PRO A N 1
ATOM 929 C CA . PRO A 1 120 ? 14.461 -2.223 -14.723 1.00 92.38 120 PRO A CA 1
ATOM 930 C C . PRO A 1 120 ? 13.847 -2.709 -13.397 1.00 92.38 120 PRO A C 1
ATOM 932 O O . PRO A 1 120 ? 13.685 -1.934 -12.452 1.00 92.38 120 PRO A O 1
ATOM 935 N N . ASP A 1 121 ? 13.491 -3.993 -13.325 1.00 94.38 121 ASP A N 1
ATOM 936 C CA . ASP A 1 121 ? 12.832 -4.596 -12.157 1.00 94.38 121 ASP A CA 1
ATOM 937 C C . ASP A 1 121 ? 13.638 -4.379 -10.863 1.00 94.38 121 ASP A C 1
ATOM 939 O O . ASP A 1 121 ? 13.068 -4.047 -9.824 1.00 94.38 121 ASP A O 1
ATOM 943 N N . GLU A 1 122 ? 14.970 -4.487 -10.915 1.00 95.12 122 GLU A N 1
ATOM 944 C CA . GLU A 1 122 ? 15.840 -4.394 -9.739 1.00 95.12 122 GLU A CA 1
ATOM 945 C C . GLU A 1 122 ? 15.827 -3.030 -9.040 1.00 95.12 122 GLU A C 1
ATOM 947 O O . GLU A 1 122 ? 16.352 -2.913 -7.931 1.00 95.12 122 GLU A O 1
ATOM 952 N N . TRP A 1 123 ? 15.231 -2.001 -9.651 1.00 95.25 123 TRP A N 1
ATOM 953 C CA . TRP A 1 123 ? 15.023 -0.703 -9.008 1.00 95.25 123 TRP A CA 1
ATOM 954 C C . TRP A 1 123 ? 13.892 -0.725 -7.981 1.00 95.25 123 TRP A C 1
ATOM 956 O O . TRP A 1 123 ? 13.813 0.182 -7.152 1.00 95.25 123 TRP A O 1
ATOM 966 N N . PHE A 1 124 ? 13.017 -1.727 -7.998 1.00 96.69 124 PHE A N 1
ATOM 967 C CA . PHE A 1 124 ? 11.802 -1.731 -7.193 1.00 96.69 124 PHE A CA 1
ATOM 968 C C . PHE A 1 124 ? 11.866 -2.744 -6.052 1.00 96.69 124 PHE A C 1
ATOM 970 O O . PHE A 1 124 ? 12.369 -3.853 -6.190 1.00 96.69 124 PHE A O 1
ATOM 977 N N . VAL A 1 125 ? 11.317 -2.351 -4.904 1.00 95.50 125 VAL A N 1
ATOM 978 C CA . VAL A 1 125 ? 11.098 -3.239 -3.750 1.00 95.50 125 VAL A CA 1
ATOM 979 C C . VAL A 1 125 ? 9.887 -4.141 -3.997 1.00 95.50 125 VAL A C 1
ATOM 981 O O . VAL A 1 125 ? 9.833 -5.269 -3.518 1.00 95.50 125 VAL A O 1
ATOM 984 N N . GLY A 1 126 ? 8.903 -3.634 -4.738 1.00 96.69 126 GLY A N 1
ATOM 985 C CA . GLY A 1 126 ? 7.682 -4.349 -5.061 1.00 96.69 126 GLY A CA 1
ATOM 986 C C . GLY A 1 126 ? 6.608 -3.430 -5.623 1.00 96.69 126 GLY A C 1
ATOM 987 O O . GLY A 1 126 ? 6.837 -2.235 -5.851 1.00 96.69 126 GLY A O 1
ATOM 988 N N . TRP A 1 127 ? 5.422 -4.000 -5.811 1.00 97.31 127 TRP A N 1
ATOM 989 C CA . TRP A 1 127 ? 4.260 -3.314 -6.355 1.00 97.31 127 TRP A CA 1
ATOM 990 C C . TRP A 1 127 ? 2.967 -3.605 -5.592 1.00 97.31 127 TRP A C 1
ATOM 992 O O . TRP A 1 127 ? 2.844 -4.609 -4.888 1.00 97.31 127 TRP A O 1
ATOM 1002 N N . GLN A 1 128 ? 1.985 -2.731 -5.789 1.00 97.00 128 GLN A N 1
ATOM 1003 C CA . GLN A 1 128 ? 0.598 -2.884 -5.370 1.00 97.00 128 GLN A CA 1
ATOM 1004 C C . GLN A 1 128 ? -0.338 -2.505 -6.527 1.00 97.00 128 GLN A C 1
ATOM 1006 O O . GLN A 1 128 ? -0.000 -1.628 -7.334 1.00 97.00 128 GLN A O 1
ATOM 1011 N N . PRO A 1 129 ? -1.528 -3.126 -6.631 1.00 95.19 129 PRO A N 1
ATOM 1012 C CA . PRO A 1 129 ? -2.566 -2.601 -7.507 1.00 95.19 129 PRO A CA 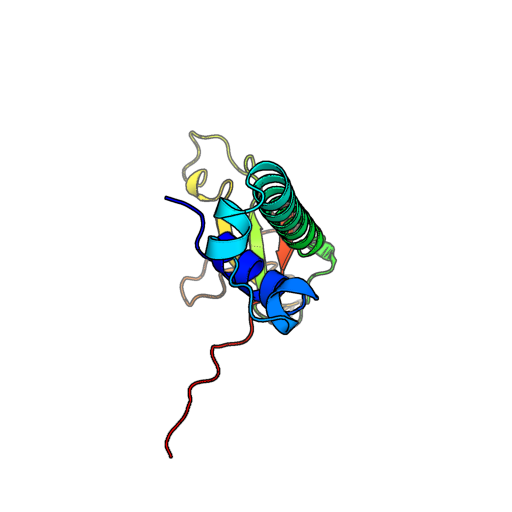1
ATOM 1013 C C . PRO A 1 129 ? -2.956 -1.190 -7.056 1.00 95.19 129 PRO A C 1
ATOM 1015 O O . PRO A 1 129 ? -2.965 -0.894 -5.859 1.00 95.19 129 PRO A O 1
ATOM 1018 N N . LEU A 1 130 ? -3.311 -0.325 -8.005 1.00 91.94 130 LEU A N 1
ATOM 1019 C CA . LEU A 1 130 ? -3.902 0.960 -7.653 1.00 91.94 130 LEU A CA 1
ATOM 1020 C C . LEU A 1 130 ? -5.249 0.742 -6.946 1.00 91.94 130 LEU A C 1
ATOM 1022 O O . LEU A 1 130 ? -5.999 -0.164 -7.329 1.00 91.94 130 LEU A O 1
ATOM 1026 N N . PRO A 1 131 ? -5.580 1.555 -5.926 1.00 86.12 131 PRO A N 1
ATOM 1027 C CA . PRO A 1 131 ? -6.910 1.523 -5.342 1.00 86.12 131 PRO A CA 1
ATOM 1028 C C . PRO A 1 131 ? -7.945 1.849 -6.420 1.00 86.12 131 PRO A C 1
ATOM 1030 O O . PRO A 1 131 ? -7.681 2.628 -7.340 1.00 86.12 131 PRO A O 1
ATOM 1033 N N . ALA A 1 132 ? -9.134 1.257 -6.299 1.00 82.56 132 ALA A N 1
ATOM 1034 C CA . ALA A 1 132 ? -10.240 1.610 -7.174 1.00 82.56 132 ALA A CA 1
ATOM 1035 C C . ALA A 1 132 ? -10.481 3.130 -7.107 1.00 82.56 132 ALA A C 1
ATOM 1037 O O . ALA A 1 132 ? -10.366 3.718 -6.023 1.00 82.56 132 ALA A O 1
ATOM 1038 N N . PRO A 1 133 ? -10.810 3.780 -8.238 1.00 81.00 133 PRO A N 1
ATOM 1039 C CA . PRO A 1 133 ? -11.170 5.185 -8.212 1.00 81.00 133 PRO A CA 1
ATOM 1040 C C . PRO A 1 133 ? -12.342 5.386 -7.242 1.00 81.00 133 PRO A C 1
ATOM 1042 O O . PRO A 1 133 ? -13.186 4.491 -7.113 1.00 81.00 133 PRO A O 1
ATOM 1045 N N . PRO A 1 134 ? -12.428 6.546 -6.568 1.00 81.81 134 PRO A N 1
ATOM 1046 C CA . PRO A 1 134 ? -13.590 6.860 -5.755 1.00 81.81 134 PRO A CA 1
ATOM 1047 C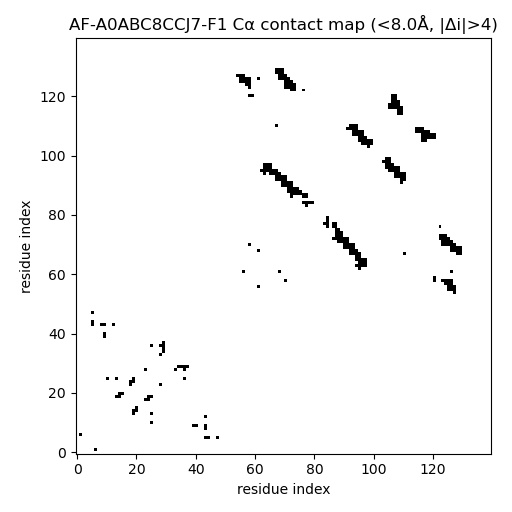 C . PRO A 1 134 ? -14.849 6.677 -6.603 1.00 81.81 134 PRO A C 1
ATOM 1049 O O . PRO A 1 134 ? -14.946 7.233 -7.699 1.00 81.81 134 PRO A O 1
ATOM 1052 N N . THR A 1 135 ? -15.817 5.899 -6.120 1.00 77.88 135 THR A N 1
ATOM 1053 C CA . THR A 1 135 ? -17.144 5.855 -6.733 1.00 77.88 135 THR A CA 1
ATOM 1054 C C . THR A 1 135 ? -17.777 7.222 -6.531 1.00 77.88 135 THR A C 1
ATOM 1056 O O . THR A 1 135 ? -18.331 7.512 -5.471 1.00 77.88 135 THR A O 1
ATOM 1059 N N . GLY A 1 136 ? -17.635 8.100 -7.522 1.00 58.75 136 GLY A N 1
ATOM 1060 C CA . GLY A 1 136 ? -18.379 9.345 -7.557 1.00 58.75 136 GLY A CA 1
ATOM 1061 C C . GLY A 1 136 ? -19.862 9.001 -7.544 1.00 58.75 136 GLY A C 1
ATOM 1062 O O . GLY A 1 136 ? -20.331 8.276 -8.421 1.00 58.75 136 GLY A O 1
ATOM 1063 N N . GLY A 1 137 ? -20.595 9.502 -6.549 1.00 47.00 137 GLY A N 1
ATOM 1064 C CA . GLY A 1 137 ? -22.048 9.596 -6.617 1.00 47.00 137 GLY A CA 1
ATOM 1065 C C . GLY A 1 137 ? -22.403 10.548 -7.752 1.00 47.00 137 GLY A C 1
A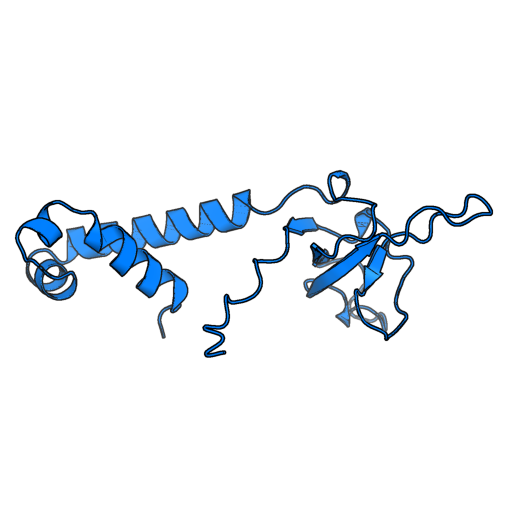TOM 1066 O O . GLY A 1 137 ? -22.605 11.739 -7.532 1.00 47.00 137 GLY A O 1
ATOM 1067 N N . GLY A 1 138 ? -22.371 10.042 -8.982 1.00 44.28 138 GLY A N 1
ATOM 1068 C CA . GLY A 1 138 ? -22.868 10.744 -10.146 1.00 44.28 138 GLY A CA 1
ATOM 1069 C C . GLY A 1 138 ? -24.372 10.869 -9.990 1.00 44.28 138 GLY A C 1
ATOM 1070 O O . GLY A 1 138 ? -25.102 9.941 -10.319 1.00 44.28 138 GLY A O 1
ATOM 1071 N N . ASN A 1 139 ? -24.822 12.004 -9.464 1.00 47.25 139 ASN A N 1
ATOM 1072 C CA . ASN A 1 139 ? -26.168 12.484 -9.728 1.00 47.25 139 ASN A CA 1
ATOM 1073 C C . ASN A 1 139 ? -26.225 12.820 -11.223 1.00 47.25 139 ASN A C 1
ATOM 1075 O O . ASN A 1 139 ? -25.788 13.896 -11.635 1.00 47.25 139 ASN A O 1
ATOM 1079 N N . GLY A 1 140 ? -26.679 11.852 -12.015 1.00 39.84 140 GLY A N 1
ATOM 1080 C CA . GLY A 1 140 ? -27.212 12.041 -13.360 1.00 39.84 140 GLY A CA 1
ATOM 1081 C C . GLY A 1 140 ? -28.712 11.822 -13.329 1.00 39.84 140 GLY A C 1
ATOM 1082 O O . GLY A 1 140 ? -29.135 10.885 -12.614 1.00 39.84 140 GLY A O 1
#

Nearest PDB structures (foldseek):
  6rz3-assembly1_B  TM=3.422E-01  e=2.437E-01  Homo sapiens
  8fl4-assembly1_LE  TM=4.201E-01  e=6.406E+00  Homo sapiens
  2eyx-assembly1_A  TM=3.310E-01  e=6.000E+00  Homo sapiens

Radius of gyration: 21.37 Å; Cα contacts (8 Å, |Δi|>4): 179; chains: 1; bounding box: 53×24×64 Å

Secondary structure (DSSP, 8-state):
---HHHHHHHHHHHTTSHHHHTT--HHHHHHH-HHHHHHHHHHHHHHHHHHHHHH-B-GGGS--SS--EEEEE-TTSS-TTSTTGGGTT-EEEEEE--B-TTS-B--EEESSSS----B-GGGEEEEEEPPPPP------

Solvent-accessible surface area (backbone atoms only — not comparable to full-atom values): 8170 Å² total; per-residue (Å²): 134,80,60,68,69,50,54,52,49,44,53,56,53,44,68,73,36,69,59,34,74,75,70,45,50,70,72,58,42,35,74,75,39,49,70,64,41,50,52,50,49,50,51,47,48,52,51,50,54,52,49,60,60,66,54,50,37,60,46,89,75,54,66,61,76,57,50,66,27,36,31,33,32,31,73,70,74,42,59,81,89,43,99,58,26,85,56,33,63,33,79,45,52,28,23,22,77,35,68,45,99,86,69,50,70,48,39,32,23,45,71,53,98,61,90,53,58,61,44,58,68,89,46,41,71,17,31,33,80,60,77,78,75,81,83,70,86,75,88,122

Organism: NCBI:txid1633874

Mean predicted aligned error: 6.7 Å

Foldseek 3Di:
DDDVVLVVQLQVVVCPDPCVVVVQHLVNVCVVPVVVSV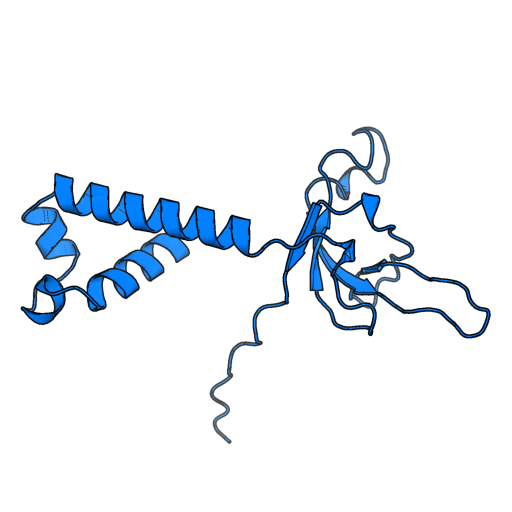VSSVVSVVVVVVVVVVQFDQAVPDDQPFAKWWFFFAQPPDDPPDPCNVNHGDTFTWHFPHQDPVRDGFGIAGPDPPTDTPDHSNRTPGIHHDPDDPPPPPPD

pLDDT: mean 89.99, std 10.65, range [39.84, 97.31]